Protein AF-A0A2G3AP55-F1 (afdb_monomer_lite)

Structure (mmCIF, N/CA/C/O backbone):
data_AF-A0A2G3AP55-F1
#
_entry.id   AF-A0A2G3AP55-F1
#
loop_
_atom_site.group_PDB
_atom_site.id
_atom_site.type_symbol
_atom_site.label_atom_id
_atom_site.label_alt_id
_atom_site.label_comp_id
_atom_site.label_asym_id
_atom_site.label_entity_id
_atom_site.label_seq_id
_atom_site.pdbx_PDB_ins_code
_atom_site.Cartn_x
_atom_site.Cartn_y
_atom_site.Cartn_z
_atom_site.occupancy
_atom_site.B_iso_or_equiv
_atom_site.auth_seq_id
_atom_site.auth_comp_id
_atom_site.auth_asym_id
_atom_site.auth_atom_id
_atom_site.pdbx_PDB_model_num
ATOM 1 N N . MET A 1 1 ? -22.494 -2.569 36.228 1.00 45.50 1 MET A N 1
ATOM 2 C CA . MET A 1 1 ? -22.710 -1.733 35.023 1.00 45.50 1 MET A CA 1
ATOM 3 C C . MET A 1 1 ? -21.798 -0.482 34.962 1.00 45.50 1 MET A C 1
ATOM 5 O O . MET A 1 1 ? -22.168 0.477 34.307 1.00 45.50 1 MET A O 1
ATOM 9 N N . TRP A 1 2 ? -20.624 -0.432 35.621 1.00 52.84 2 TRP A N 1
ATOM 10 C CA . TRP A 1 2 ? -19.864 0.831 35.826 1.00 52.84 2 TRP A CA 1
ATOM 11 C C . TRP A 1 2 ? -18.427 0.861 35.263 1.00 52.84 2 TRP A C 1
ATOM 13 O O . TRP A 1 2 ? -17.746 1.873 35.394 1.00 52.84 2 TRP A O 1
ATOM 23 N N . ILE A 1 3 ? -17.959 -0.223 34.635 1.00 59.06 3 ILE A N 1
ATOM 24 C CA . ILE A 1 3 ? -16.538 -0.389 34.268 1.00 59.06 3 ILE A CA 1
ATOM 25 C C . ILE A 1 3 ? -16.250 -0.048 32.793 1.00 59.06 3 ILE A C 1
ATOM 27 O O . ILE A 1 3 ? -15.111 0.229 32.448 1.00 59.06 3 ILE A O 1
ATOM 31 N N . PHE A 1 4 ? -17.270 0.001 31.927 1.00 62.75 4 PHE A N 1
ATOM 32 C CA . PHE A 1 4 ? -17.076 0.201 30.481 1.00 62.75 4 PHE A CA 1
ATOM 33 C C . PHE A 1 4 ? -17.133 1.669 30.020 1.00 62.75 4 PHE A C 1
ATOM 35 O O . PHE A 1 4 ? -16.594 1.991 28.969 1.00 62.75 4 PHE A O 1
ATOM 42 N N . GLY A 1 5 ? -17.732 2.569 30.812 1.00 67.25 5 GLY A N 1
ATOM 43 C CA . GLY A 1 5 ? -17.946 3.974 30.424 1.00 67.25 5 GLY A CA 1
ATOM 44 C C . GLY A 1 5 ? -16.978 4.998 31.027 1.00 67.25 5 GLY A C 1
ATOM 45 O O . GLY A 1 5 ? -17.085 6.183 30.720 1.00 67.25 5 GLY A O 1
ATOM 46 N N . ARG A 1 6 ? -16.051 4.598 31.912 1.00 83.00 6 ARG A N 1
ATOM 47 C CA . ARG A 1 6 ? -15.070 5.541 32.477 1.00 83.00 6 ARG A CA 1
ATOM 48 C C . ARG A 1 6 ? -13.963 5.801 31.459 1.00 83.00 6 ARG A C 1
ATOM 50 O O . ARG A 1 6 ? -13.299 4.869 31.016 1.00 83.00 6 ARG A O 1
ATOM 57 N N . LYS A 1 7 ? -13.766 7.072 31.111 1.00 86.44 7 LYS A N 1
ATOM 58 C CA . LYS A 1 7 ? -12.656 7.517 30.262 1.00 86.44 7 LYS A CA 1
ATOM 59 C C . LYS A 1 7 ? -11.333 7.361 31.014 1.00 86.44 7 LYS A C 1
ATOM 61 O O . LYS A 1 7 ? -11.248 7.719 32.190 1.00 86.44 7 LYS A O 1
ATOM 66 N N . GLY A 1 8 ? -10.331 6.796 30.346 1.00 86.50 8 GLY A N 1
ATOM 67 C CA . GLY A 1 8 ? -8.973 6.664 30.874 1.00 86.50 8 GLY A CA 1
ATOM 68 C C . GLY A 1 8 ? -8.157 7.949 30.715 1.00 86.50 8 GLY A C 1
ATOM 69 O O . GLY A 1 8 ? -8.667 8.975 30.269 1.00 86.50 8 GLY A O 1
ATOM 70 N N . ALA A 1 9 ? -6.859 7.879 31.023 1.00 88.75 9 ALA A N 1
ATOM 71 C CA . ALA A 1 9 ? -5.930 9.003 30.854 1.00 88.75 9 ALA A CA 1
ATOM 72 C C . ALA A 1 9 ? -5.816 9.491 29.394 1.00 88.75 9 ALA A C 1
ATOM 74 O O . ALA A 1 9 ? -5.486 10.646 29.159 1.00 88.75 9 ALA A O 1
ATOM 75 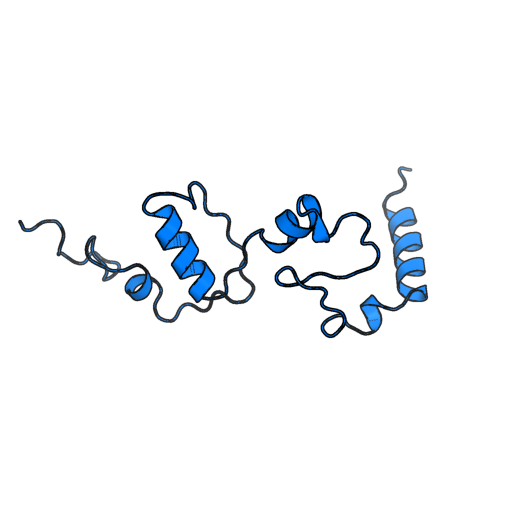N N . SER A 1 10 ? -6.137 8.631 28.421 1.00 88.69 10 SER A N 1
ATOM 76 C CA . SER A 1 10 ? -6.210 8.980 26.999 1.00 88.69 10 SER A CA 1
ATOM 77 C C . SER A 1 10 ? -7.459 9.785 26.615 1.00 88.69 10 SER A C 1
ATOM 79 O O . SER A 1 10 ? -7.565 10.216 25.475 1.00 88.69 10 SER A O 1
ATOM 81 N N . GLY A 1 11 ? -8.434 9.955 27.517 1.00 92.38 11 GLY A N 1
ATOM 82 C CA . GLY A 1 11 ? -9.722 10.590 27.215 1.00 92.38 11 GLY A CA 1
ATOM 83 C C . GLY A 1 11 ? -10.751 9.673 26.536 1.00 92.38 11 GLY A C 1
ATOM 84 O O . GLY A 1 11 ? -11.904 10.078 26.371 1.00 92.38 11 GLY A O 1
ATOM 85 N N . PHE A 1 12 ? -10.379 8.430 26.219 1.00 92.31 12 PHE A N 1
ATOM 86 C CA . PHE A 1 12 ? -11.240 7.433 25.574 1.00 92.31 12 PHE A CA 1
ATOM 87 C C . PHE A 1 12 ? -11.637 6.304 26.534 1.00 92.31 12 PHE A C 1
ATOM 89 O O . PHE A 1 12 ? -11.017 6.105 27.584 1.00 92.31 12 PHE A O 1
ATOM 96 N N . SER A 1 13 ? -12.702 5.576 26.194 1.00 91.62 13 SER A N 1
ATOM 97 C CA . SER A 1 13 ? -13.210 4.426 26.962 1.00 91.62 13 SER A CA 1
ATOM 98 C C . SER A 1 13 ? -13.494 3.236 26.042 1.00 91.62 13 SER A C 1
ATOM 100 O O . SER A 1 13 ? -13.448 3.380 24.826 1.00 91.62 13 SER A O 1
ATOM 102 N N . ALA A 1 14 ? -13.853 2.077 26.603 1.00 87.50 14 ALA A N 1
ATOM 103 C CA . ALA A 1 14 ? -14.273 0.915 25.811 1.00 87.50 14 ALA A CA 1
ATOM 104 C C . ALA A 1 14 ? -15.547 1.167 24.976 1.00 87.50 14 ALA A C 1
ATOM 106 O O . ALA A 1 14 ? -15.844 0.392 24.072 1.00 87.50 14 ALA A O 1
ATOM 107 N N . CYS A 1 15 ? -16.295 2.234 25.277 1.00 88.56 15 CYS A N 1
ATOM 108 C CA . CYS A 1 15 ? -17.452 2.672 24.499 1.00 88.56 15 CYS A CA 1
ATOM 109 C C . CYS A 1 15 ? -17.108 3.687 23.393 1.00 88.56 15 CYS A C 1
ATOM 111 O O . CYS A 1 15 ? -18.011 4.068 22.655 1.00 88.56 15 CYS A O 1
ATOM 113 N N . SER A 1 16 ? -15.861 4.170 23.308 1.00 92.75 16 SER A N 1
ATOM 114 C CA . SER A 1 16 ? -15.458 5.129 22.271 1.00 92.75 16 SER A CA 1
ATOM 115 C C . SER A 1 16 ? -15.378 4.454 20.907 1.00 92.75 16 SER A C 1
ATOM 117 O O . SER A 1 16 ? -14.896 3.325 20.799 1.00 92.75 16 SER A O 1
ATOM 119 N N . THR A 1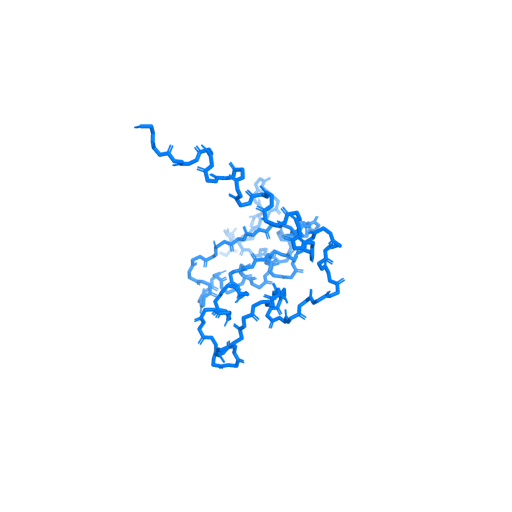 17 ? -15.840 5.145 19.868 1.00 94.38 17 THR A N 1
ATOM 120 C CA . THR A 1 17 ? -15.799 4.617 18.497 1.00 94.38 17 THR A CA 1
ATOM 121 C C . THR A 1 17 ? -14.409 4.770 17.889 1.00 94.38 17 THR A C 1
ATOM 123 O O . THR A 1 17 ? -13.600 5.591 18.329 1.00 94.38 17 THR A O 1
ATOM 126 N N . ALA A 1 18 ? -14.114 3.984 16.855 1.00 94.25 18 ALA A N 1
ATOM 127 C CA . ALA A 1 18 ? -12.846 4.109 16.154 1.00 94.25 18 ALA A CA 1
ATOM 128 C C . ALA A 1 18 ? -12.719 5.483 15.459 1.00 94.25 18 ALA A C 1
ATOM 130 O O . ALA A 1 18 ? -11.630 6.057 15.448 1.00 94.25 18 ALA A O 1
ATOM 131 N N . GLU A 1 19 ? -13.814 6.071 14.967 1.00 95.12 19 GLU A N 1
ATOM 132 C CA . GLU A 1 19 ? -13.825 7.446 14.447 1.00 95.12 19 GLU A CA 1
ATOM 133 C C . GLU A 1 19 ? -13.535 8.498 15.516 1.00 95.12 19 GLU A C 1
ATOM 135 O O . GLU A 1 19 ? -12.760 9.415 15.257 1.00 95.12 19 GLU A O 1
ATOM 140 N N . GLU A 1 20 ? -14.114 8.374 16.714 1.00 94.94 20 GLU A N 1
ATOM 141 C CA . GLU A 1 20 ? -13.833 9.297 17.822 1.00 94.94 20 GLU A CA 1
ATOM 142 C C . GLU A 1 20 ? -12.353 9.265 18.205 1.00 94.94 20 GLU A C 1
ATOM 144 O O . GLU A 1 20 ? -11.739 10.309 18.420 1.00 94.94 20 GLU A O 1
ATOM 149 N N . VAL A 1 21 ? -11.768 8.065 18.268 1.00 94.00 21 VAL A N 1
ATOM 150 C CA . VAL A 1 21 ? -10.356 7.880 18.634 1.00 94.00 21 VAL A CA 1
ATOM 151 C C . VAL A 1 21 ? -9.412 8.428 17.563 1.00 94.00 21 VAL A C 1
ATOM 153 O O . VAL A 1 21 ? -8.316 8.882 17.882 1.00 94.00 21 VAL A O 1
ATOM 156 N N . THR A 1 22 ? -9.826 8.401 16.297 1.00 94.12 22 THR A N 1
ATOM 157 C CA . THR A 1 22 ? -8.998 8.830 15.159 1.00 94.12 22 THR A CA 1
ATOM 158 C C . THR A 1 22 ? -9.338 10.223 14.637 1.00 94.12 22 THR A C 1
ATOM 160 O O . THR A 1 22 ? -8.812 10.647 13.607 1.00 94.12 22 THR A O 1
ATOM 163 N N . GLN A 1 23 ? -10.202 10.964 15.329 1.00 94.69 23 GLN A N 1
ATOM 164 C CA . GLN A 1 23 ? -10.615 12.290 14.895 1.00 94.69 23 GLN A CA 1
ATOM 165 C C . GLN A 1 23 ? -9.407 13.233 14.766 1.00 94.69 23 GLN A C 1
ATOM 167 O O . GLN A 1 23 ? -8.651 13.437 15.714 1.00 94.69 23 GLN A O 1
ATOM 172 N N . GLY A 1 24 ? -9.253 13.842 13.586 1.00 92.88 24 GLY A N 1
ATOM 173 C CA . GLY A 1 24 ? -8.179 14.797 13.297 1.00 92.88 24 GLY A CA 1
ATOM 174 C C . GLY A 1 24 ? -6.835 14.170 12.912 1.00 92.88 24 GLY A C 1
ATOM 175 O O . GLY A 1 24 ? -5.864 14.906 12.754 1.00 92.88 24 GLY A O 1
ATOM 176 N N . ILE A 1 25 ? -6.765 12.846 12.749 1.00 93.25 25 ILE A N 1
ATOM 177 C CA . ILE A 1 25 ? -5.580 12.171 12.213 1.00 93.25 25 ILE A CA 1
ATOM 178 C C . ILE A 1 25 ? -5.606 12.253 10.684 1.00 93.25 25 ILE A C 1
ATOM 180 O O . ILE A 1 25 ? -6.570 11.825 10.062 1.00 93.25 25 ILE A O 1
ATOM 184 N N . ASP A 1 26 ? -4.532 12.763 10.082 1.00 94.56 26 ASP A N 1
ATOM 185 C CA . ASP A 1 26 ? -4.278 12.631 8.646 1.00 94.56 26 ASP A CA 1
ATOM 186 C C . ASP A 1 26 ? -3.355 11.429 8.411 1.00 94.56 26 ASP A C 1
ATOM 188 O O . ASP A 1 26 ? -2.217 11.397 8.886 1.00 94.56 26 ASP A O 1
ATOM 192 N N . GLY A 1 27 ? -3.876 10.410 7.733 1.00 92.69 27 GLY A N 1
ATOM 193 C CA . GLY A 1 27 ? -3.153 9.188 7.395 1.00 92.69 27 GLY A CA 1
ATOM 194 C C . GLY A 1 27 ? -2.548 9.197 5.992 1.00 92.69 27 GLY A C 1
ATOM 195 O O . GLY A 1 27 ? -1.980 8.178 5.582 1.00 92.69 27 GLY A O 1
ATOM 196 N N . ALA A 1 28 ? -2.655 10.301 5.247 1.00 90.75 28 ALA A N 1
ATOM 197 C CA . ALA A 1 28 ? -2.116 10.395 3.898 1.00 90.75 28 ALA A CA 1
ATOM 198 C C . ALA A 1 28 ? -0.606 10.088 3.874 1.00 90.75 28 ALA A C 1
ATOM 200 O O . ALA A 1 28 ? 0.187 10.620 4.649 1.00 90.75 28 ALA A O 1
ATOM 201 N N . GLY A 1 29 ? -0.199 9.194 2.968 1.00 87.69 29 GLY A N 1
ATOM 202 C CA . GLY A 1 29 ? 1.196 8.764 2.821 1.00 87.69 29 GLY A CA 1
ATOM 203 C C . GLY A 1 29 ? 1.666 7.712 3.833 1.00 87.69 29 GLY A C 1
ATOM 204 O O . GLY A 1 29 ? 2.785 7.214 3.706 1.00 87.69 29 GLY A O 1
ATOM 205 N N . LEU A 1 30 ? 0.831 7.317 4.800 1.00 91.81 30 LEU A N 1
ATOM 206 C CA . LEU A 1 30 ? 1.131 6.194 5.685 1.00 91.81 30 LEU A CA 1
ATOM 207 C C . LEU A 1 30 ? 0.705 4.873 5.043 1.00 91.81 30 LEU A C 1
ATOM 209 O O . LEU A 1 30 ? -0.326 4.787 4.380 1.00 91.81 30 LEU A O 1
ATOM 2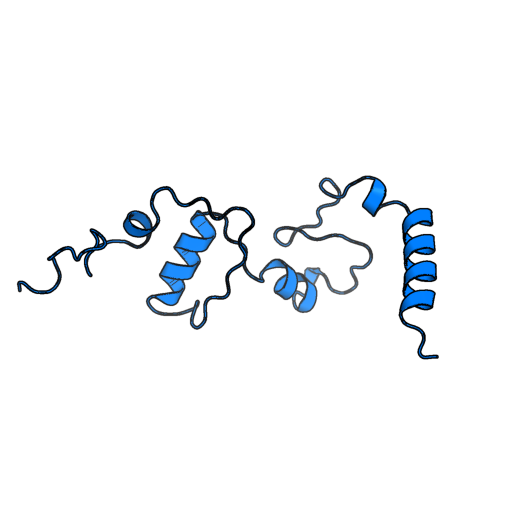13 N N . THR A 1 31 ? 1.494 3.825 5.275 1.00 91.75 31 THR A N 1
ATOM 214 C CA . T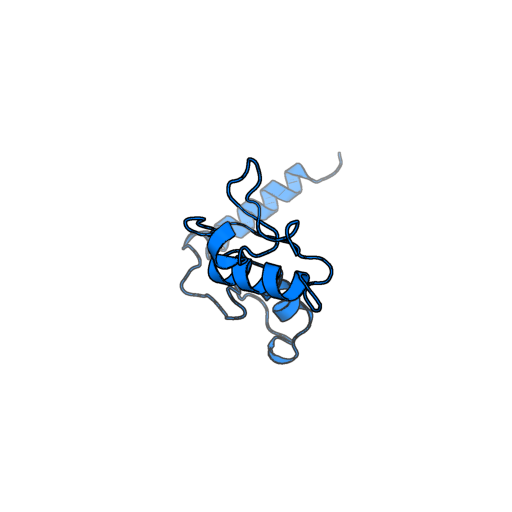HR A 1 31 ? 1.149 2.446 4.908 1.00 91.75 31 THR A CA 1
ATOM 215 C C . THR A 1 31 ? 1.034 1.607 6.171 1.00 91.75 31 THR A C 1
ATOM 217 O O . THR A 1 31 ? 1.952 1.608 6.992 1.00 91.75 31 THR A O 1
ATOM 220 N N . ALA A 1 32 ? -0.072 0.880 6.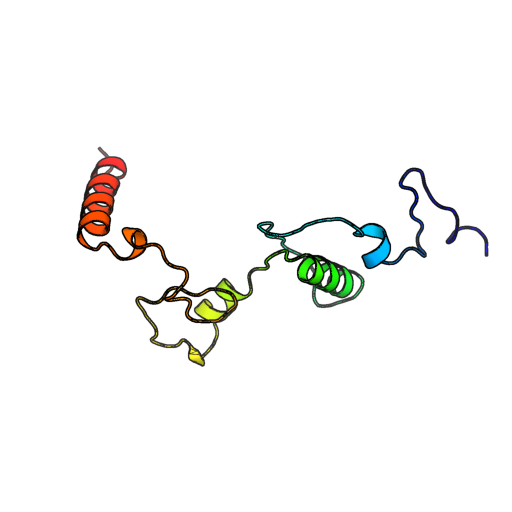331 1.00 93.06 32 ALA A N 1
ATOM 221 C CA . ALA A 1 32 ? -0.309 0.037 7.501 1.00 93.06 32 ALA A CA 1
ATOM 222 C C . ALA A 1 32 ? -0.593 -1.418 7.117 1.00 93.06 32 ALA A C 1
ATOM 224 O O . ALA A 1 32 ? -1.249 -1.711 6.117 1.00 93.06 32 ALA A O 1
ATOM 225 N N . ILE A 1 33 ? -0.132 -2.339 7.967 1.00 92.50 33 ILE A N 1
ATOM 226 C CA . ILE A 1 33 ? -0.475 -3.761 7.903 1.00 92.50 33 ILE A CA 1
ATOM 227 C C . ILE A 1 33 ? -1.374 -4.070 9.097 1.00 92.50 33 ILE A C 1
ATOM 229 O O . ILE A 1 33 ? -0.947 -3.964 10.244 1.00 92.50 33 ILE A O 1
ATOM 233 N N . VAL A 1 34 ? -2.614 -4.474 8.820 1.00 90.75 34 VAL A N 1
ATOM 234 C CA . VAL A 1 34 ? -3.568 -4.920 9.841 1.00 90.75 34 VAL A CA 1
ATOM 235 C C . VAL A 1 34 ? -3.685 -6.438 9.762 1.00 90.75 34 VAL A C 1
ATOM 237 O O . VAL A 1 34 ? -4.184 -6.988 8.779 1.00 90.75 34 VAL A O 1
ATOM 240 N N . THR A 1 35 ? -3.219 -7.137 10.793 1.00 92.06 35 THR A N 1
ATOM 241 C CA . THR A 1 35 ? -3.410 -8.586 10.912 1.00 92.06 35 THR A CA 1
ATOM 242 C C . THR A 1 35 ? -4.835 -8.874 11.395 1.00 92.06 35 THR A C 1
ATOM 244 O O . THR A 1 35 ? -5.383 -8.151 12.222 1.00 92.06 35 THR A O 1
ATOM 247 N N . GLY A 1 36 ? -5.491 -9.897 10.834 1.00 91.88 36 GLY A N 1
ATOM 248 C CA . GLY A 1 36 ? -6.895 -10.193 11.159 1.00 91.88 36 GLY A CA 1
ATOM 249 C C . GLY A 1 36 ? -7.912 -9.172 10.624 1.00 91.88 36 GLY A C 1
ATOM 250 O O . GLY A 1 36 ? -9.037 -9.128 11.115 1.00 91.88 36 GLY A O 1
ATOM 251 N N . ALA A 1 37 ? -7.548 -8.386 9.602 1.00 91.38 37 ALA A N 1
ATOM 252 C CA . ALA A 1 37 ? -8.377 -7.339 8.986 1.00 91.38 37 ALA A CA 1
ATOM 253 C C . ALA A 1 37 ? -9.768 -7.795 8.497 1.00 91.38 37 ALA A C 1
ATOM 255 O O . ALA A 1 37 ? -10.636 -6.971 8.234 1.00 91.38 37 ALA A O 1
ATOM 256 N N . THR A 1 38 ? -9.999 -9.102 8.364 1.00 88.88 38 THR A N 1
ATOM 257 C CA . THR A 1 38 ? -11.257 -9.685 7.879 1.00 88.88 38 THR A CA 1
ATOM 258 C C . THR A 1 38 ? -12.221 -10.085 8.997 1.00 88.88 38 THR A C 1
ATOM 260 O O . THR A 1 38 ? -13.247 -10.697 8.710 1.00 88.88 38 THR A O 1
ATOM 263 N N . SER A 1 39 ? -11.911 -9.806 10.271 1.00 91.06 39 SER A N 1
ATOM 264 C CA . SER A 1 39 ? -12.803 -10.138 11.391 1.00 91.06 39 SER A CA 1
ATOM 265 C C . SER A 1 39 ? -12.667 -9.194 12.590 1.00 91.06 39 SER A C 1
ATOM 267 O O . SER A 1 39 ? -11.631 -8.559 12.786 1.00 91.06 39 SER A O 1
ATOM 269 N N . GLY A 1 40 ? -13.712 -9.138 13.423 1.00 92.75 40 GLY A N 1
ATOM 270 C CA . GLY A 1 40 ? -13.699 -8.440 14.713 1.00 92.75 40 GLY A CA 1
ATOM 271 C C . GLY A 1 40 ? -13.246 -6.979 14.620 1.00 92.75 40 GLY A C 1
ATOM 272 O O . GLY A 1 40 ? -13.595 -6.266 13.682 1.00 92.75 40 GLY A O 1
ATOM 273 N N . ILE A 1 41 ? -12.425 -6.553 15.586 1.00 92.81 41 ILE A N 1
ATOM 274 C CA . ILE A 1 41 ? -11.858 -5.194 15.638 1.00 92.81 41 ILE A CA 1
ATOM 275 C C . ILE A 1 41 ? -10.920 -4.884 14.462 1.00 92.81 41 ILE A C 1
ATOM 277 O O . ILE A 1 41 ? -10.672 -3.717 14.173 1.00 92.81 41 ILE A O 1
ATOM 281 N N . GLY A 1 42 ? -10.412 -5.911 13.770 1.00 93.62 42 GLY A N 1
ATOM 282 C CA . GLY A 1 42 ? -9.551 -5.752 12.602 1.00 93.62 42 GLY A CA 1
ATOM 283 C C . GLY A 1 42 ? -10.282 -5.100 11.429 1.00 93.62 42 GLY A C 1
ATOM 284 O O . GLY A 1 42 ? -9.730 -4.180 10.835 1.00 93.62 42 GLY A O 1
ATOM 285 N N . ILE A 1 43 ? -11.536 -5.497 11.153 1.00 94.56 43 ILE A N 1
ATOM 286 C CA . ILE A 1 43 ? -12.370 -4.865 10.105 1.00 94.56 43 ILE A CA 1
ATOM 287 C C . ILE A 1 43 ? -12.516 -3.375 10.383 1.00 94.56 43 ILE A C 1
ATOM 289 O O . ILE A 1 43 ? -12.312 -2.547 9.499 1.00 94.56 43 ILE A O 1
ATOM 293 N N . GLU A 1 44 ? -12.855 -3.047 11.624 1.00 95.62 44 GLU A N 1
ATOM 294 C CA . GLU A 1 44 ? -13.108 -1.674 12.032 1.00 95.62 44 GLU A CA 1
ATOM 295 C C . GLU A 1 44 ? -11.835 -0.823 11.985 1.00 95.62 44 GLU A C 1
ATOM 297 O O . GLU A 1 44 ? -11.841 0.296 11.475 1.00 95.62 44 GLU A O 1
ATOM 302 N N . THR A 1 45 ? -10.714 -1.398 12.420 1.00 94.88 45 THR A N 1
ATOM 303 C CA . THR A 1 45 ? -9.394 -0.765 12.334 1.00 94.88 45 THR A CA 1
ATOM 304 C C . THR A 1 45 ? -9.022 -0.485 10.879 1.00 94.88 45 THR A C 1
ATOM 306 O O . THR A 1 45 ? -8.650 0.635 10.540 1.00 94.88 45 THR A O 1
ATOM 309 N N . THR A 1 46 ? -9.162 -1.476 9.993 1.00 94.94 46 THR A N 1
ATOM 310 C CA . THR A 1 46 ? -8.889 -1.308 8.560 1.00 94.94 46 THR A CA 1
ATOM 311 C C . THR A 1 46 ? -9.807 -0.267 7.927 1.00 94.94 46 THR A C 1
ATOM 313 O O . THR A 1 46 ? -9.326 0.567 7.163 1.00 94.94 46 THR A O 1
ATOM 316 N N . ARG A 1 47 ? -11.103 -0.276 8.259 1.00 94.75 47 ARG A N 1
ATOM 317 C CA . ARG A 1 47 ? -12.080 0.687 7.739 1.00 94.75 47 ARG A CA 1
ATOM 318 C C . ARG A 1 47 ? -11.695 2.120 8.095 1.00 94.75 47 ARG A C 1
ATOM 320 O O . ARG A 1 47 ? -11.675 2.972 7.213 1.00 94.75 47 ARG A O 1
ATOM 327 N N . VAL A 1 48 ? -11.373 2.385 9.360 1.00 96.38 48 VAL A N 1
ATOM 328 C CA . VAL A 1 48 ? -11.050 3.742 9.823 1.00 96.38 48 VAL A CA 1
ATOM 329 C C . VAL A 1 48 ? -9.682 4.213 9.330 1.00 96.38 48 VAL A C 1
ATOM 331 O O . VAL A 1 48 ? -9.551 5.363 8.925 1.00 96.38 48 VAL A O 1
ATOM 334 N N . LEU A 1 49 ? -8.679 3.334 9.258 1.00 94.81 49 LEU A N 1
ATOM 335 C CA . LEU A 1 49 ? -7.395 3.680 8.637 1.00 94.81 49 LEU A CA 1
ATOM 336 C C . LEU A 1 49 ? -7.565 4.042 7.154 1.00 94.81 49 LEU A C 1
ATOM 338 O O . LEU A 1 49 ? -7.024 5.051 6.705 1.00 94.81 49 LEU A O 1
ATOM 342 N N . ALA A 1 50 ? -8.359 3.265 6.411 1.00 92.62 50 ALA A N 1
ATOM 343 C CA . ALA A 1 50 ? -8.659 3.565 5.013 1.00 92.62 50 ALA A CA 1
ATOM 344 C C . ALA A 1 50 ? -9.429 4.889 4.857 1.00 92.62 50 ALA A C 1
ATOM 346 O O . ALA A 1 50 ? -9.143 5.649 3.935 1.00 92.62 50 ALA A O 1
ATOM 347 N N . LEU A 1 51 ? -10.361 5.198 5.771 1.00 94.00 51 LEU A N 1
ATOM 348 C CA . LEU A 1 51 ? -11.076 6.482 5.791 1.00 94.00 51 LEU A CA 1
ATOM 349 C C . LEU A 1 51 ? -10.134 7.683 5.948 1.00 94.00 51 LEU A C 1
ATOM 351 O O . LEU A 1 51 ? -10.391 8.725 5.353 1.00 94.00 51 LEU A O 1
ATOM 355 N N . HIS A 1 52 ? -9.037 7.526 6.693 1.00 94.56 52 HIS A N 1
ATOM 356 C CA . HIS A 1 52 ? -8.016 8.564 6.879 1.00 94.56 52 HIS A CA 1
ATOM 357 C C . HIS A 1 52 ? -6.901 8.533 5.820 1.00 94.56 52 HIS A C 1
ATOM 359 O O . HIS A 1 52 ? -5.879 9.190 5.988 1.00 94.56 52 HIS A O 1
ATOM 365 N N . GLY A 1 53 ? -7.064 7.782 4.725 1.00 90.62 53 GLY A N 1
ATOM 366 C CA . GLY A 1 53 ? -6.119 7.779 3.599 1.00 90.62 53 GLY A CA 1
ATOM 367 C C . GLY A 1 53 ? -4.873 6.907 3.789 1.00 90.62 53 GLY A C 1
ATOM 368 O O . GLY A 1 53 ? -3.930 6.991 2.994 1.00 90.62 53 GLY A O 1
ATOM 369 N N . VAL A 1 54 ? -4.858 6.047 4.811 1.00 93.06 54 VAL A N 1
ATOM 370 C CA . VAL A 1 54 ? -3.772 5.084 5.016 1.00 93.06 54 VAL A CA 1
ATOM 371 C C . VAL A 1 54 ? -3.837 4.009 3.935 1.00 93.06 54 VAL A C 1
ATOM 373 O O . VAL A 1 54 ? -4.865 3.361 3.727 1.00 93.06 54 VAL A O 1
ATOM 376 N N . HIS A 1 55 ? -2.714 3.789 3.260 1.00 89.94 55 HIS A N 1
ATOM 377 C CA . HIS A 1 55 ? -2.606 2.805 2.195 1.00 89.94 55 HIS A CA 1
ATOM 378 C C . HIS A 1 55 ? -2.379 1.398 2.758 1.00 89.94 55 HIS A C 1
ATOM 380 O O . HIS A 1 55 ? -1.639 1.181 3.720 1.00 89.94 55 HIS A O 1
ATOM 386 N N . GLY A 1 56 ? -3.015 0.419 2.121 1.00 87.88 56 GLY A N 1
ATOM 387 C CA . GLY A 1 56 ? -2.734 -1.001 2.321 1.00 87.88 56 GLY A CA 1
ATOM 388 C C . GLY A 1 56 ? -1.994 -1.599 1.125 1.00 87.88 56 GLY A C 1
ATOM 389 O O . GLY A 1 56 ? -1.686 -0.922 0.149 1.00 87.88 56 GLY A O 1
ATOM 390 N N . ALA A 1 57 ? -1.789 -2.913 1.140 1.00 86.88 57 ALA A N 1
ATOM 391 C CA . ALA A 1 57 ? -1.122 -3.634 0.050 1.00 86.88 57 ALA A CA 1
ATOM 392 C C . ALA A 1 57 ? -2.024 -3.914 -1.177 1.00 86.88 57 ALA A C 1
ATOM 394 O O . ALA A 1 57 ? -1.714 -4.796 -1.975 1.00 86.88 57 ALA A O 1
ATOM 395 N N . SER A 1 58 ? -3.149 -3.201 -1.327 1.00 86.12 58 SER A N 1
ATOM 396 C CA . SER A 1 58 ? -4.182 -3.479 -2.341 1.00 86.12 58 SER A CA 1
ATOM 397 C C . SER A 1 58 ? -3.605 -3.505 -3.760 1.00 86.12 58 SER A C 1
ATOM 399 O O . SER A 1 58 ? -3.724 -4.524 -4.436 1.00 86.12 58 SER A O 1
ATOM 401 N N . THR A 1 59 ? -2.877 -2.452 -4.155 1.00 87.38 59 THR A N 1
ATOM 402 C CA . THR A 1 59 ? -2.252 -2.333 -5.484 1.00 87.38 59 THR A CA 1
ATOM 403 C C . THR A 1 59 ? -1.271 -3.461 -5.767 1.00 87.38 59 THR A C 1
ATOM 405 O O . THR A 1 59 ? -1.328 -4.073 -6.831 1.00 87.38 59 THR A O 1
ATOM 408 N N . THR A 1 60 ? -0.421 -3.806 -4.800 1.00 89.12 60 THR A N 1
ATOM 409 C CA . THR A 1 60 ? 0.530 -4.914 -4.939 1.00 89.12 60 THR A CA 1
ATOM 410 C C . THR A 1 60 ? -0.193 -6.247 -5.125 1.00 89.12 60 THR A C 1
ATOM 412 O O . THR A 1 60 ? 0.118 -6.993 -6.053 1.00 89.12 60 THR A O 1
ATOM 415 N N . CYS A 1 61 ? -1.195 -6.537 -4.290 1.00 90.19 61 CYS A N 1
ATOM 416 C CA . CYS A 1 61 ? -1.997 -7.757 -4.396 1.00 90.19 61 CYS A CA 1
ATOM 417 C C . CYS A 1 61 ? -2.782 -7.819 -5.714 1.00 90.19 61 CYS A C 1
ATOM 419 O O . CYS A 1 61 ? -2.866 -8.880 -6.331 1.00 90.19 61 CYS A O 1
ATOM 421 N N . TYR A 1 62 ? -3.332 -6.691 -6.168 1.00 91.06 62 TYR A N 1
ATOM 422 C CA . TYR A 1 62 ? -4.052 -6.588 -7.433 1.00 91.06 62 TYR A CA 1
ATOM 423 C C . TYR A 1 62 ? -3.138 -6.893 -8.621 1.00 91.06 62 TYR A C 1
ATOM 425 O O . TYR A 1 62 ? -3.475 -7.752 -9.436 1.00 91.06 62 TYR A O 1
ATOM 433 N N . VAL A 1 63 ? -1.962 -6.260 -8.687 1.00 92.62 63 VAL A N 1
ATOM 434 C CA . VAL A 1 63 ? -0.999 -6.472 -9.779 1.00 92.62 63 VAL A CA 1
ATOM 435 C C . VAL A 1 63 ? -0.439 -7.901 -9.771 1.00 92.62 63 VAL A C 1
ATOM 437 O O . VAL A 1 63 ? -0.231 -8.490 -10.829 1.00 92.62 63 VAL A O 1
ATOM 440 N N . ALA A 1 64 ? -0.235 -8.494 -8.593 1.00 93.00 64 ALA A N 1
ATOM 441 C CA . ALA A 1 64 ? 0.314 -9.843 -8.477 1.00 93.00 64 ALA A CA 1
ATOM 442 C C . ALA A 1 64 ? -0.693 -10.958 -8.819 1.00 93.00 64 ALA A C 1
ATOM 444 O O . ALA A 1 64 ? -0.291 -12.002 -9.332 1.00 93.00 64 ALA A O 1
ATOM 445 N N . LEU A 1 65 ? -1.982 -10.776 -8.506 1.00 94.31 65 LEU A N 1
ATOM 446 C CA . LEU A 1 65 ? -2.950 -11.884 -8.473 1.00 94.31 65 LEU A CA 1
ATOM 447 C C . LEU A 1 65 ? -4.130 -11.727 -9.439 1.00 94.31 65 LEU A C 1
ATOM 449 O O . LEU A 1 65 ? -4.768 -12.723 -9.785 1.00 94.31 65 LEU A O 1
ATOM 453 N N . HIS A 1 66 ? -4.485 -10.505 -9.845 1.00 93.94 66 HIS A N 1
ATOM 454 C CA . HIS A 1 66 ? -5.769 -10.273 -10.499 1.00 93.94 66 HIS A CA 1
ATOM 455 C C . HIS A 1 66 ? -5.734 -10.641 -12.001 1.00 93.94 66 HIS A C 1
ATOM 457 O O . HIS A 1 66 ? -4.923 -10.099 -12.749 1.00 93.94 66 HIS A O 1
ATOM 463 N N . PRO A 1 67 ? -6.659 -11.473 -12.527 1.00 95.19 67 PRO A N 1
ATOM 464 C CA . PRO A 1 67 ? -6.627 -11.905 -13.931 1.00 95.19 67 PRO A CA 1
ATOM 465 C C . PRO A 1 67 ? -6.663 -10.766 -14.961 1.00 95.19 67 PRO A C 1
ATOM 467 O O . PRO A 1 67 ? -6.126 -10.914 -16.054 1.00 95.19 67 PRO A O 1
ATOM 470 N N . LYS A 1 68 ? -7.270 -9.620 -14.616 1.00 92.94 68 LYS A N 1
ATOM 471 C CA . LYS A 1 68 ? -7.343 -8.439 -15.504 1.00 92.94 68 LYS A CA 1
ATOM 472 C C . LYS A 1 68 ? -5.984 -7.830 -15.847 1.00 92.94 68 LYS A C 1
ATOM 474 O O . LYS A 1 68 ? -5.890 -7.165 -16.868 1.00 92.94 68 LYS A O 1
ATOM 479 N N . VAL A 1 69 ? -4.962 -8.029 -15.017 1.00 93.50 69 VAL A N 1
ATOM 480 C CA . VAL A 1 69 ? -3.612 -7.502 -15.281 1.00 93.50 69 VAL A CA 1
ATOM 481 C C . VAL A 1 69 ? -2.685 -8.553 -15.891 1.00 93.50 69 VAL A C 1
ATOM 483 O O . VAL A 1 69 ? -1.502 -8.297 -16.105 1.00 93.50 69 VAL A O 1
ATOM 486 N N . LYS A 1 70 ? -3.202 -9.750 -16.199 1.00 94.38 70 LYS A N 1
ATOM 487 C CA . LYS A 1 70 ? -2.407 -10.820 -16.797 1.00 94.38 70 LYS A CA 1
ATOM 488 C C . LYS A 1 70 ? -1.845 -10.363 -18.146 1.00 94.38 70 LYS A C 1
ATOM 490 O O . LYS A 1 70 ? -2.598 -10.110 -19.080 1.00 94.38 70 LYS A O 1
ATOM 495 N N . GLY A 1 71 ? -0.517 -10.314 -18.246 1.00 93.38 71 GLY A N 1
ATOM 496 C CA . GLY A 1 71 ? 0.194 -9.907 -19.462 1.00 93.38 71 GLY A CA 1
ATOM 497 C C . GLY A 1 71 ? 0.389 -8.397 -19.622 1.00 93.38 71 GLY A C 1
ATOM 498 O O . GLY A 1 71 ? 0.979 -7.982 -20.614 1.00 93.38 71 GLY A O 1
ATOM 499 N N . VAL A 1 72 ? -0.058 -7.579 -18.665 1.00 93.00 72 VAL A N 1
ATOM 500 C CA . VAL A 1 72 ? 0.238 -6.140 -18.650 1.00 93.00 72 VAL A CA 1
ATOM 501 C C . VAL A 1 72 ? 1.678 -5.930 -18.170 1.00 93.00 72 VAL A C 1
ATOM 503 O O . VAL A 1 72 ? 2.081 -6.491 -17.153 1.00 93.00 72 VAL A O 1
ATOM 506 N N . SER A 1 73 ? 2.459 -5.134 -18.901 1.00 91.69 73 SER A N 1
ATOM 507 C CA . SER A 1 73 ? 3.849 -4.787 -18.574 1.00 91.69 73 SER A CA 1
ATOM 508 C C . SER A 1 73 ? 4.152 -3.354 -19.014 1.00 91.69 73 SER A C 1
ATOM 510 O O . SER A 1 73 ? 3.525 -2.856 -19.945 1.00 91.69 73 SER A O 1
ATOM 512 N N . GLY A 1 74 ? 5.109 -2.699 -18.350 1.00 89.75 74 GLY A N 1
ATOM 513 C CA . GLY A 1 74 ? 5.523 -1.321 -18.651 1.00 89.75 74 GLY A CA 1
ATOM 514 C C . GLY A 1 74 ? 4.608 -0.228 -18.090 1.00 89.75 74 GLY A C 1
ATOM 515 O O . GLY A 1 74 ? 4.866 0.949 -18.317 1.00 89.75 74 GLY A O 1
ATOM 516 N N . GLU A 1 75 ? 3.571 -0.602 -17.339 1.00 91.25 75 GLU A N 1
ATOM 517 C CA . GLU A 1 75 ? 2.589 0.324 -16.774 1.00 91.25 75 GLU A CA 1
ATOM 518 C C . GLU A 1 75 ? 2.839 0.601 -15.288 1.00 91.25 75 GLU A C 1
ATOM 520 O O . GLU A 1 75 ? 3.259 -0.279 -14.531 1.00 91.25 75 GLU A O 1
AT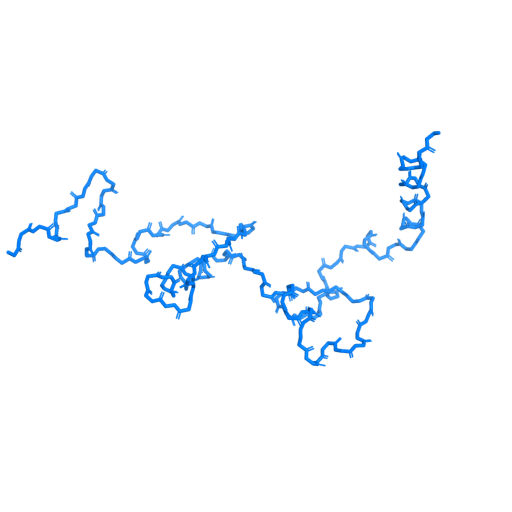OM 525 N N . TYR A 1 76 ? 2.520 1.821 -14.854 1.00 91.19 76 TYR A N 1
ATOM 526 C CA . TYR A 1 76 ? 2.535 2.217 -13.445 1.00 91.19 76 TYR A CA 1
ATOM 527 C C . TYR A 1 76 ? 1.120 2.158 -12.860 1.00 91.19 76 TYR A C 1
ATOM 529 O O . TYR A 1 76 ? 0.193 2.728 -13.437 1.00 91.19 76 TYR A O 1
ATOM 537 N N . PHE A 1 77 ? 0.950 1.496 -11.712 1.00 91.25 77 PHE A N 1
ATOM 538 C CA . PHE A 1 77 ? -0.346 1.338 -11.047 1.00 91.25 77 PHE A CA 1
ATOM 539 C C . PHE A 1 77 ? -0.427 2.149 -9.745 1.00 91.25 77 PHE A C 1
ATOM 541 O O . PHE A 1 77 ? 0.472 2.071 -8.910 1.00 91.25 77 PHE A O 1
ATOM 548 N N . SER A 1 78 ? -1.544 2.852 -9.544 1.00 87.31 78 SER A N 1
ATOM 549 C CA . SER A 1 78 ? -1.949 3.496 -8.286 1.00 87.31 78 SER A CA 1
ATOM 550 C C . SER A 1 78 ? -3.417 3.183 -8.022 1.00 87.31 78 SER A C 1
ATOM 552 O O . SER A 1 78 ? -4.221 3.208 -8.951 1.00 87.31 78 SER A O 1
ATOM 554 N N . ASP A 1 79 ? -3.776 2.864 -6.778 1.00 86.25 79 ASP A N 1
ATOM 555 C CA . ASP A 1 79 ? -5.158 2.545 -6.381 1.00 86.25 79 ASP A CA 1
ATOM 556 C C . ASP A 1 79 ? -5.839 1.502 -7.284 1.00 86.25 79 ASP A C 1
ATOM 558 O O . ASP A 1 79 ? -6.991 1.655 -7.688 1.00 86.25 79 ASP A O 1
ATOM 562 N N . ASN A 1 80 ? -5.106 0.440 -7.639 1.00 88.69 80 ASN A N 1
ATOM 563 C CA . ASN A 1 80 ? -5.524 -0.612 -8.583 1.00 88.69 80 ASN A CA 1
ATOM 564 C C . ASN A 1 80 ? -5.808 -0.144 -10.027 1.00 88.69 80 ASN A C 1
ATOM 566 O O . ASN A 1 80 ? -6.328 -0.921 -10.831 1.00 88.69 80 ASN A O 1
ATOM 570 N N . ASN A 1 81 ? -5.438 1.084 -10.388 1.00 89.94 81 ASN A N 1
ATOM 571 C CA . ASN A 1 81 ? -5.635 1.662 -11.716 1.00 89.94 81 ASN A CA 1
ATOM 572 C C . ASN A 1 81 ? -4.299 2.008 -12.376 1.00 89.94 81 ASN A C 1
ATOM 574 O O . ASN A 1 81 ? -3.330 2.335 -11.698 1.00 89.94 81 ASN A O 1
ATOM 578 N N . ILE A 1 82 ? -4.255 1.974 -13.709 1.00 90.06 82 ILE A N 1
ATOM 579 C CA . ILE A 1 82 ? -3.103 2.484 -14.461 1.00 90.06 82 ILE A CA 1
ATOM 580 C C . ILE A 1 82 ? -3.068 4.009 -14.300 1.00 90.06 82 ILE A C 1
ATOM 582 O O . ILE A 1 82 ? -4.031 4.699 -14.637 1.00 90.06 82 ILE A O 1
ATOM 586 N N . ALA A 1 83 ? -1.958 4.531 -13.786 1.00 87.62 83 ALA A N 1
ATOM 587 C CA . ALA A 1 83 ? -1.798 5.924 -13.390 1.00 87.62 83 ALA A CA 1
ATOM 588 C C . ALA A 1 83 ? -0.743 6.639 -14.257 1.00 87.62 83 ALA A C 1
ATOM 590 O O . ALA A 1 83 ? 0.264 7.153 -13.775 1.00 87.62 83 ALA A O 1
ATOM 591 N N . THR A 1 84 ? -0.984 6.706 -15.568 1.00 74.69 84 THR A N 1
ATOM 592 C CA . THR A 1 84 ? -0.087 7.358 -16.548 1.00 74.69 84 THR A CA 1
ATOM 593 C C . THR A 1 84 ? 0.073 8.873 -16.351 1.00 74.69 84 THR A C 1
ATOM 595 O O . THR A 1 84 ? 1.037 9.471 -16.848 1.00 74.69 84 THR A O 1
ATOM 598 N N . ASN A 1 85 ? -0.862 9.492 -15.626 1.00 69.94 85 ASN A N 1
ATOM 599 C CA . ASN A 1 85 ? -0.967 10.941 -15.434 1.00 69.94 85 ASN A CA 1
ATOM 600 C C . ASN A 1 85 ? -0.194 11.438 -14.201 1.00 69.94 85 ASN A C 1
ATOM 602 O O . ASN A 1 85 ? 0.035 12.637 -14.073 1.00 69.94 85 ASN A O 1
ATOM 606 N N . THR A 1 86 ? 0.181 10.539 -13.286 1.00 70.06 86 THR A N 1
ATOM 607 C CA . THR A 1 86 ? 0.849 10.879 -12.015 1.00 70.06 86 THR A CA 1
ATOM 608 C C . THR A 1 86 ? 2.360 10.662 -12.066 1.00 70.06 86 THR A C 1
ATOM 610 O O . THR A 1 86 ? 3.097 11.190 -11.237 1.00 70.06 86 THR A O 1
ATOM 613 N N . THR A 1 87 ? 2.846 9.918 -13.060 1.00 79.81 87 THR A N 1
ATOM 614 C CA . THR A 1 87 ? 4.277 9.685 -13.286 1.00 79.81 87 THR A CA 1
ATOM 615 C C . THR A 1 87 ? 4.981 10.956 -13.761 1.00 79.81 87 THR A C 1
ATOM 617 O O . THR A 1 87 ? 4.541 11.590 -14.724 1.00 79.81 87 THR A O 1
ATOM 620 N N . THR A 1 88 ? 6.101 11.297 -13.122 1.00 86.19 88 THR A N 1
ATOM 621 C CA . THR A 1 88 ? 6.935 12.447 -13.495 1.00 86.19 88 THR A CA 1
ATOM 622 C C . THR A 1 88 ? 7.577 12.253 -14.872 1.00 86.19 88 THR A C 1
ATOM 624 O O . THR A 1 88 ? 7.734 11.129 -15.348 1.00 86.19 88 THR A O 1
ATOM 627 N N . SER A 1 89 ? 7.987 13.347 -15.520 1.00 87.69 89 SER A N 1
ATOM 628 C CA . SER A 1 89 ? 8.709 13.284 -16.801 1.00 87.69 89 SER A CA 1
ATOM 629 C C . SER A 1 89 ? 10.006 12.476 -16.701 1.00 87.69 89 SER A C 1
ATOM 631 O O . SER A 1 89 ? 10.315 11.712 -17.608 1.00 87.69 89 SER A O 1
ATOM 633 N N . LEU A 1 90 ? 10.714 12.578 -15.570 1.00 90.38 90 LEU A N 1
ATOM 634 C CA . LEU A 1 90 ? 11.927 11.804 -15.289 1.00 90.38 90 LEU A CA 1
ATOM 635 C C . LEU A 1 90 ? 11.662 10.297 -15.212 1.00 90.38 90 LEU A C 1
ATOM 637 O O . LEU A 1 90 ? 12.489 9.513 -15.661 1.00 90.38 90 LEU A O 1
ATOM 641 N N . ALA A 1 91 ? 10.505 9.880 -14.689 1.00 87.19 91 ALA A N 1
ATOM 642 C CA . ALA A 1 91 ? 10.140 8.465 -14.629 1.00 87.19 91 ALA A CA 1
ATOM 643 C C . ALA A 1 91 ? 9.919 7.842 -16.022 1.00 87.19 91 ALA A C 1
ATOM 645 O O . ALA A 1 91 ? 9.927 6.621 -16.149 1.00 87.19 91 ALA A O 1
ATOM 646 N N . LYS A 1 92 ? 9.729 8.669 -17.061 1.00 88.50 92 LYS A N 1
ATOM 647 C CA . LYS A 1 92 ? 9.545 8.242 -18.459 1.00 88.50 92 LYS A CA 1
ATOM 648 C C . LYS A 1 92 ? 10.818 8.379 -19.306 1.00 88.50 92 LYS A C 1
ATOM 650 O O . LYS A 1 92 ? 10.783 8.061 -20.492 1.00 88.50 92 LYS A O 1
ATOM 655 N N . ASP A 1 93 ? 11.920 8.862 -18.733 1.00 94.19 93 ASP A N 1
ATOM 656 C CA . ASP A 1 93 ? 13.176 9.080 -19.453 1.00 94.19 93 ASP A CA 1
ATOM 657 C C . ASP A 1 93 ? 13.971 7.769 -19.582 1.00 94.19 93 ASP A C 1
ATOM 659 O O . ASP A 1 93 ? 14.578 7.275 -18.626 1.00 94.19 93 ASP A O 1
ATOM 663 N N . SER A 1 94 ? 13.982 7.206 -20.793 1.00 94.44 94 SER A N 1
ATOM 664 C CA . SER A 1 94 ? 14.701 5.969 -21.106 1.00 94.44 94 SER A CA 1
ATOM 665 C C . SER A 1 94 ? 16.224 6.115 -21.042 1.00 94.44 94 SER A C 1
ATOM 667 O O . SER A 1 94 ? 16.911 5.155 -20.692 1.00 94.44 94 SER A O 1
ATOM 669 N N . GLU A 1 95 ? 16.764 7.294 -21.363 1.00 95.75 95 GLU A N 1
ATOM 670 C CA . GLU A 1 95 ? 18.207 7.552 -21.304 1.00 95.75 95 GLU A CA 1
ATOM 671 C C . GLU A 1 95 ? 18.675 7.639 -19.852 1.00 95.75 95 GLU A C 1
ATOM 673 O O . GLU A 1 95 ? 19.700 7.057 -19.484 1.00 95.75 95 GLU A O 1
ATOM 678 N N . LEU A 1 96 ? 17.901 8.314 -18.999 1.00 95.19 96 LEU A N 1
ATOM 679 C CA . LEU A 1 96 ? 18.171 8.355 -17.564 1.00 95.19 96 LEU A CA 1
ATOM 680 C C . LEU A 1 96 ? 18.067 6.961 -16.932 1.00 95.19 96 LEU A C 1
ATOM 682 O O . LEU A 1 96 ? 18.942 6.587 -16.150 1.00 95.19 96 LEU A O 1
ATOM 686 N N . ALA A 1 97 ? 17.052 6.174 -17.304 1.00 94.56 97 ALA A N 1
ATOM 687 C CA . ALA A 1 97 ? 16.901 4.799 -16.832 1.00 94.56 97 ALA A CA 1
ATOM 688 C C . ALA A 1 97 ? 18.112 3.925 -17.207 1.00 94.56 97 ALA A C 1
ATOM 690 O O . ALA A 1 97 ? 18.619 3.178 -16.367 1.00 94.56 97 ALA A O 1
ATOM 691 N N . LYS A 1 98 ? 18.627 4.063 -18.436 1.00 96.75 98 LYS A N 1
ATOM 692 C CA . LYS A 1 98 ? 19.825 3.344 -18.891 1.00 96.75 98 LYS A CA 1
ATOM 693 C C . LYS A 1 98 ? 21.075 3.743 -18.101 1.00 96.75 98 LYS A C 1
ATOM 695 O O . LYS A 1 98 ? 21.802 2.871 -17.633 1.00 96.75 98 LYS A O 1
ATOM 700 N N . LYS A 1 99 ? 21.292 5.045 -17.890 1.00 97.06 99 LYS A N 1
ATOM 701 C CA . LYS A 1 99 ? 22.413 5.548 -17.076 1.00 97.06 99 LYS A CA 1
ATOM 702 C C . LYS A 1 99 ? 22.345 5.044 -15.634 1.00 97.06 99 LYS A C 1
ATOM 704 O O . LYS A 1 99 ? 23.359 4.631 -15.079 1.00 97.06 99 LYS A O 1
ATOM 709 N N . LEU A 1 100 ? 21.152 5.054 -15.033 1.00 95.81 100 LEU A N 1
ATOM 710 C CA . LEU A 1 100 ? 20.934 4.560 -13.672 1.00 95.81 100 LEU A CA 1
ATOM 711 C C . LEU A 1 100 ? 21.227 3.058 -13.556 1.00 95.81 100 LEU A C 1
ATOM 713 O O . LEU A 1 100 ? 21.793 2.618 -12.554 1.00 95.81 100 LEU A O 1
ATOM 717 N N . TRP A 1 101 ? 20.869 2.282 -14.580 1.00 95.88 101 TRP A N 1
ATOM 718 C CA . TRP A 1 101 ? 21.166 0.854 -14.650 1.00 95.88 101 TRP A CA 1
ATOM 719 C C . TRP A 1 101 ? 22.674 0.585 -14.700 1.00 95.88 101 TRP A C 1
ATOM 721 O O . TRP A 1 101 ? 23.184 -0.169 -13.873 1.00 95.88 101 TRP A O 1
ATOM 731 N N . GLU A 1 102 ? 23.396 1.240 -15.615 1.00 96.44 102 GLU A N 1
ATOM 732 C CA . GLU A 1 102 ? 24.857 1.112 -15.745 1.00 96.44 102 GLU A CA 1
ATOM 733 C C . GLU A 1 102 ? 25.579 1.489 -14.443 1.00 96.44 102 GLU A C 1
ATOM 735 O O . GLU A 1 102 ? 26.434 0.742 -13.968 1.00 96.44 102 GLU A O 1
ATOM 740 N N . PHE A 1 103 ? 25.170 2.594 -13.814 1.00 95.94 103 PHE A N 1
ATOM 741 C CA . PHE A 1 103 ? 25.706 3.028 -12.523 1.00 95.94 103 PHE A CA 1
ATOM 742 C C . PHE A 1 103 ? 25.450 2.004 -11.403 1.00 95.94 103 PHE A C 1
ATOM 744 O O . PHE A 1 103 ? 26.330 1.718 -10.595 1.00 95.94 103 PHE A O 1
ATOM 751 N N . SER A 1 104 ? 24.251 1.418 -11.358 1.00 95.88 104 SER A N 1
ATOM 752 C CA . SER A 1 104 ? 23.889 0.431 -10.329 1.00 95.88 104 SER A CA 1
ATOM 753 C C . SER A 1 104 ? 24.649 -0.890 -10.493 1.00 95.88 104 SER A C 1
ATOM 755 O O . SER A 1 104 ? 24.986 -1.531 -9.496 1.00 95.88 104 SER A O 1
ATOM 757 N N . LEU A 1 105 ? 24.951 -1.295 -11.732 1.00 95.19 105 LEU A N 1
ATOM 758 C CA . LEU A 1 105 ? 25.797 -2.461 -12.007 1.00 95.19 105 LEU A CA 1
ATOM 759 C C . LEU A 1 105 ? 27.233 -2.255 -11.510 1.00 95.19 105 LEU A C 1
ATOM 761 O O . LEU A 1 105 ? 27.795 -3.166 -10.908 1.00 95.19 105 LEU A O 1
ATOM 765 N N . ASP A 1 106 ? 27.801 -1.063 -11.704 1.00 94.69 106 ASP A N 1
ATOM 766 C CA . ASP A 1 106 ? 29.137 -0.726 -11.191 1.00 94.69 106 ASP A CA 1
ATOM 767 C C . ASP A 1 106 ? 29.197 -0.804 -9.653 1.00 94.69 106 ASP A C 1
ATOM 769 O O . ASP A 1 106 ? 30.151 -1.331 -9.085 1.00 94.69 106 ASP A O 1
ATOM 773 N N . LEU A 1 107 ? 28.129 -0.376 -8.968 1.00 94.50 107 LEU A N 1
ATOM 774 C CA . LEU A 1 107 ? 28.036 -0.441 -7.505 1.00 94.50 107 LEU A CA 1
ATOM 775 C C . LEU A 1 107 ? 27.849 -1.855 -6.939 1.00 94.50 107 LEU A C 1
ATOM 777 O O . LEU A 1 107 ? 28.242 -2.109 -5.799 1.00 94.50 107 LEU A O 1
ATOM 781 N N . THR A 1 108 ? 27.183 -2.744 -7.678 1.00 94.81 108 THR A N 1
ATOM 782 C CA . THR A 1 108 ? 26.740 -4.054 -7.164 1.00 94.81 108 THR A CA 1
ATOM 783 C C . THR A 1 108 ? 27.575 -5.225 -7.659 1.00 94.81 108 THR A C 1
ATOM 785 O O . THR A 1 108 ? 27.447 -6.321 -7.109 1.00 94.81 108 THR A O 1
ATOM 788 N N . ASN A 1 109 ? 28.448 -5.018 -8.648 1.00 88.75 109 ASN A N 1
ATOM 789 C CA . ASN A 1 109 ? 29.344 -6.071 -9.095 1.00 88.75 109 ASN A CA 1
ATOM 790 C C . ASN A 1 109 ? 30.324 -6.443 -7.970 1.00 88.75 109 ASN A C 1
ATOM 792 O O . ASN A 1 109 ? 31.071 -5.585 -7.487 1.00 88.75 109 ASN A O 1
ATOM 796 N N . PRO A 1 110 ? 30.340 -7.716 -7.534 1.00 72.62 110 PRO A N 1
ATOM 797 C CA . PRO A 1 110 ? 31.336 -8.171 -6.581 1.00 72.62 110 PRO A CA 1
ATOM 798 C C . PRO A 1 110 ? 32.729 -8.028 -7.208 1.00 72.62 110 PRO A C 1
ATOM 800 O O . PRO A 1 110 ? 32.921 -8.351 -8.381 1.00 72.62 110 PRO A O 1
ATOM 803 N N . LYS A 1 111 ? 33.673 -7.502 -6.422 1.00 66.12 111 LYS A N 1
ATOM 804 C CA . LYS A 1 111 ? 35.089 -7.403 -6.797 1.00 66.12 111 LYS A CA 1
ATOM 805 C C . LYS A 1 111 ? 35.746 -8.774 -6.877 1.00 66.12 111 LYS A C 1
ATOM 807 O O . LYS A 1 111 ? 35.408 -9.627 -6.024 1.00 66.12 111 LYS A O 1
#

Organism: Capsicum annuum (NCBI:txid4072)

InterPro domains:
  IPR036291 NAD(P)-binding domain superfamily [SSF51735] (25-55)
  IPR055280 Short-chain dehydrogenase TIC 32 [PTHR48476] (1-55)

Sequence (111 aa):
MWIFGRKGASGFSACSTAEEVTQGIDGAGLTAIVTGATSGIGIETTRVLALHGVHGASTTCYVALHPKVKGVSGEYFSDNNIATNTTTSLAKDSELAKKLWEFSLDLTNPK

Secondary structure (DSSP, 8-state):
--SSS---TTS--TT--HHHHTTT---TT-B---TTTTSHHHHHHHHHHHHTT-B-SHHHHHHHH-GGGTT--S--EETTEE-TTTS-TGGG-HHHHHHHHHHHHHHHS--

Radius of gyration: 21.72 Å; chains: 1; bounding box: 58×27×57 Å

Foldseek 3Di:
DPQFPDQDPLRDGVPDAPCNSCPPDQQAPAEDDQPPCVDDVNVRVVVVSVVNNHDYCVLVCLCVPPPVNVPPPPFDDDPSDGCPPPDDPCNVDPVNVVVVVVVVCVVPDDD

pLDDT: mean 89.4, std 8.95, range [45.5, 97.06]